Protein AF-A0A068UZU2-F1 (afdb_monomer)

pLDDT: mean 71.07, std 21.49, range [33.94, 95.0]

Radius of gyration: 26.71 Å; Cα contacts (8 Å, |Δi|>4): 72; chains: 1; bounding box: 76×72×64 Å

Solvent-accessible surface area (backbone atoms only — not comparable to full-atom values): 10539 Å² total; per-residue (Å²): 134,59,76,64,61,55,51,50,54,51,50,52,49,50,50,51,48,65,63,54,53,49,63,55,50,51,54,48,35,53,49,51,29,50,51,43,46,50,61,68,68,52,63,84,81,52,97,65,94,62,81,65,89,46,70,67,55,58,51,49,36,46,50,32,48,50,53,35,50,52,55,68,67,46,94,60,101,57,83,57,91,57,49,71,60,51,50,52,51,29,57,57,38,37,68,47,71,96,39,77,54,13,58,49,19,48,51,50,55,63,65,48,38,55,81,78,54,58,91,56,83,81,87,71,72,61,63,72,64,49,80,76,47,81,90,65,86,75,84,65,80,85,73,80,73,81,77,78,88,74,84,77,84,84,82,88,83,87,81,87,78,89,82,83,83,135

Organism: Coffea canephora (NCBI:txid49390)

Nearest PDB structures (foldseek):
  3rdh-assembly1_A  TM=4.312E-01  e=7.622E+00  Homo sapiens
  6ef5-assembly2_C  TM=3.673E-01  e=8.480E+00  Homo sapiens
  6y7t-assembly3_K  TM=3.351E-01  e=8.480E+00  Homo sapiens

Mean predicted aligned error: 16.58 Å

Secondary structure (DSSP, 8-state):
--HHHHHHHHHHHHHHHHHHHHHHHHHHHHHHHHHHHHHHHSTTT---S--S--HHHHHHHHHHHHHHHHHHHS--SS--TTHHHHHHHHHHHHTSTTSHHHHHHHHHHHHHHHHHS-SS------HHHHTTSTT-------------------------------

Structure (mmCIF, N/CA/C/O backbone):
data_AF-A0A068UZU2-F1
#
_entry.id   AF-A0A068UZU2-F1
#
loop_
_atom_site.group_PDB
_atom_site.id
_atom_site.type_symbol
_atom_site.label_atom_id
_atom_site.label_alt_id
_atom_site.label_comp_id
_atom_site.label_asym_id
_atom_site.label_entity_id
_atom_site.label_seq_id
_atom_site.pdbx_PDB_ins_code
_atom_site.Cartn_x
_atom_site.Cartn_y
_atom_site.Cartn_z
_atom_site.occupancy
_atom_site.B_iso_or_equiv
_atom_site.auth_seq_id
_atom_site.auth_comp_id
_atom_site.auth_asym_id
_atom_site.auth_atom_id
_atom_site.pdbx_PDB_model_num
ATOM 1 N N . MET A 1 1 ? 37.495 -3.999 -24.054 1.00 55.81 1 MET A N 1
ATOM 2 C CA . MET A 1 1 ? 36.213 -3.462 -23.548 1.00 55.81 1 MET A CA 1
ATOM 3 C C . MET A 1 1 ? 36.368 -1.960 -23.408 1.00 55.81 1 MET A C 1
ATOM 5 O O . MET A 1 1 ? 37.264 -1.529 -22.697 1.00 55.81 1 MET A O 1
ATOM 9 N N . THR A 1 2 ? 35.613 -1.164 -24.163 1.00 79.62 2 THR A N 1
ATOM 10 C CA . THR A 1 2 ? 35.724 0.301 -24.108 1.00 79.62 2 THR A CA 1
ATOM 11 C C . THR A 1 2 ? 35.022 0.824 -22.851 1.00 79.62 2 THR A C 1
ATOM 13 O O . THR A 1 2 ? 34.038 0.243 -22.392 1.00 79.62 2 THR A O 1
ATOM 16 N N . ALA A 1 3 ? 35.512 1.927 -22.277 1.00 86.00 3 ALA A N 1
ATOM 17 C CA . ALA A 1 3 ? 34.953 2.519 -21.054 1.00 86.00 3 ALA A CA 1
ATOM 18 C C . ALA A 1 3 ? 33.457 2.887 -21.176 1.00 86.00 3 ALA A C 1
ATOM 20 O O . ALA A 1 3 ? 32.747 2.958 -20.176 1.00 86.00 3 ALA A O 1
ATOM 21 N N . ILE A 1 4 ? 32.970 3.092 -22.403 1.00 90.44 4 ILE A N 1
ATOM 22 C CA . ILE A 1 4 ? 31.572 3.410 -22.712 1.00 90.44 4 ILE A CA 1
ATOM 23 C C . ILE A 1 4 ? 30.661 2.198 -22.478 1.00 90.44 4 ILE A C 1
ATOM 25 O O . ILE A 1 4 ? 29.634 2.345 -21.824 1.00 90.44 4 ILE A O 1
ATOM 29 N N . SER A 1 5 ? 31.052 0.995 -22.915 1.00 91.50 5 SER A 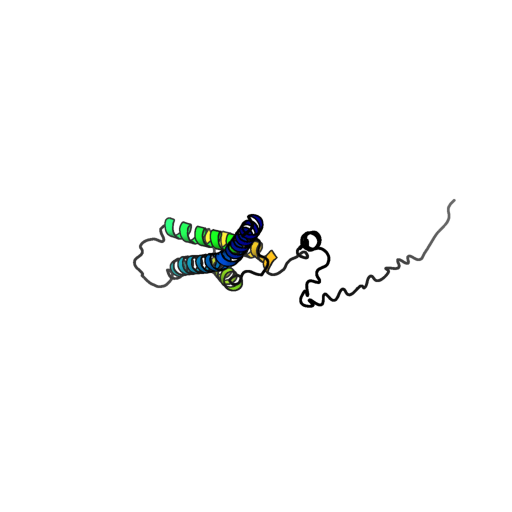N 1
ATOM 30 C CA . SER A 1 5 ? 30.253 -0.222 -22.699 1.00 91.50 5 SER A CA 1
ATOM 31 C C . SER A 1 5 ? 30.054 -0.529 -21.212 1.00 91.50 5 SER A C 1
ATOM 33 O O . SER A 1 5 ? 28.984 -0.973 -20.813 1.00 91.50 5 SER A O 1
ATOM 35 N N . VAL A 1 6 ? 31.059 -0.238 -20.376 1.00 92.56 6 VAL A N 1
ATOM 36 C CA . VAL A 1 6 ? 30.960 -0.399 -18.915 1.00 92.56 6 VAL A CA 1
ATOM 37 C C . VAL A 1 6 ? 29.975 0.603 -18.309 1.00 92.56 6 VAL A C 1
ATOM 39 O O . VAL A 1 6 ? 29.192 0.235 -17.440 1.00 92.56 6 VAL A O 1
ATOM 42 N N . ARG A 1 7 ? 29.978 1.860 -18.775 1.00 94.12 7 ARG A N 1
ATOM 43 C CA . ARG A 1 7 ? 29.020 2.879 -18.314 1.00 94.12 7 ARG A CA 1
ATOM 44 C C . ARG A 1 7 ? 27.584 2.519 -18.686 1.00 94.12 7 ARG A C 1
ATOM 46 O O . ARG A 1 7 ? 26.709 2.676 -17.848 1.00 94.12 7 ARG A O 1
ATOM 53 N N . ILE A 1 8 ? 27.361 2.006 -19.897 1.00 94.75 8 ILE A N 1
ATOM 54 C CA . ILE A 1 8 ? 26.036 1.547 -20.340 1.00 94.75 8 ILE A CA 1
ATOM 55 C C . ILE A 1 8 ? 25.559 0.389 -19.456 1.00 94.75 8 ILE A C 1
ATOM 57 O O . ILE A 1 8 ? 24.497 0.495 -18.854 1.00 94.75 8 ILE A O 1
ATOM 61 N N . ALA A 1 9 ? 26.385 -0.644 -19.264 1.00 94.00 9 ALA A N 1
ATOM 62 C CA . ALA A 1 9 ? 26.033 -1.777 -18.406 1.00 94.00 9 ALA A CA 1
ATOM 63 C C . ALA A 1 9 ? 25.757 -1.360 -16.947 1.00 94.00 9 ALA A C 1
ATOM 65 O O . ALA A 1 9 ? 24.867 -1.904 -16.299 1.00 94.00 9 ALA A O 1
ATOM 66 N N . ALA A 1 10 ? 26.496 -0.377 -16.420 1.00 93.88 10 ALA A N 1
ATOM 67 C CA . ALA A 1 10 ? 26.249 0.163 -15.085 1.00 93.88 10 ALA A CA 1
ATOM 68 C C . ALA A 1 10 ? 24.899 0.896 -14.991 1.00 93.88 10 ALA A C 1
ATOM 70 O O . ALA A 1 10 ? 24.204 0.756 -13.987 1.00 93.88 10 ALA A O 1
ATOM 71 N N . LEU A 1 11 ? 24.517 1.653 -16.025 1.00 94.44 11 LEU A N 1
ATOM 72 C CA . LEU A 1 11 ? 23.224 2.341 -16.083 1.00 94.44 11 LEU A CA 1
ATOM 73 C C . LEU A 1 11 ? 22.059 1.352 -16.212 1.00 94.44 11 LEU A C 1
ATOM 75 O O . LEU A 1 11 ? 21.089 1.474 -15.470 1.00 94.44 11 LEU A O 1
ATOM 79 N N . GLU A 1 12 ? 22.180 0.333 -17.062 1.00 88.31 12 GLU A N 1
ATOM 80 C CA . GLU A 1 12 ? 21.175 -0.733 -17.197 1.00 88.31 12 GLU A CA 1
ATOM 81 C C . GLU A 1 12 ? 21.017 -1.533 -15.895 1.00 88.31 12 GLU A C 1
ATOM 83 O O . GLU A 1 12 ? 19.904 -1.853 -15.479 1.00 88.31 12 GLU A O 1
ATOM 88 N N . ALA A 1 13 ? 22.121 -1.813 -15.194 1.00 88.69 13 ALA A N 1
ATOM 89 C CA . ALA A 1 13 ? 22.077 -2.460 -13.886 1.00 88.69 13 ALA A CA 1
ATOM 90 C C . ALA A 1 13 ? 21.386 -1.582 -12.828 1.00 88.69 13 ALA A C 1
ATOM 92 O O . ALA A 1 13 ? 20.629 -2.100 -12.006 1.00 88.69 13 ALA A O 1
ATOM 93 N N . LEU A 1 14 ? 21.616 -0.263 -12.849 1.00 86.69 14 LEU A N 1
ATOM 94 C CA . LEU A 1 14 ? 20.919 0.688 -11.978 1.00 86.69 14 LEU A CA 1
ATOM 95 C C . LEU A 1 14 ? 19.421 0.749 -12.293 1.00 86.69 14 LEU A C 1
ATOM 97 O O . LEU A 1 14 ? 18.613 0.733 -11.368 1.00 86.69 14 LEU A O 1
ATOM 101 N N . GLU A 1 15 ? 19.036 0.764 -13.566 1.00 82.00 15 GLU A N 1
ATOM 102 C CA . GLU A 1 15 ? 17.634 0.713 -13.989 1.00 82.00 15 GLU A CA 1
ATOM 103 C C . GLU A 1 15 ? 16.955 -0.590 -13.540 1.00 82.00 15 GLU A C 1
ATOM 105 O O . GLU A 1 15 ? 15.883 -0.563 -12.931 1.00 82.00 15 GLU A O 1
ATOM 110 N N . ALA A 1 16 ? 17.600 -1.737 -13.766 1.00 79.94 16 ALA A N 1
ATOM 111 C CA . ALA A 1 16 ? 17.101 -3.036 -13.324 1.00 79.94 16 ALA A CA 1
ATOM 112 C C . ALA A 1 16 ? 16.968 -3.101 -11.796 1.00 79.94 16 ALA A C 1
ATOM 114 O O . ALA A 1 16 ? 15.966 -3.608 -11.281 1.00 79.94 16 ALA A O 1
ATOM 115 N N . LEU A 1 17 ? 17.938 -2.542 -11.063 1.00 78.25 17 LEU A N 1
ATOM 116 C CA . LEU A 1 17 ? 17.869 -2.435 -9.612 1.00 78.25 17 LEU A CA 1
ATOM 117 C C . LEU A 1 17 ? 16.670 -1.586 -9.198 1.00 78.25 17 LEU A C 1
ATOM 119 O O . LEU A 1 17 ? 15.898 -2.057 -8.370 1.00 78.25 17 LEU A O 1
ATOM 123 N N . LEU A 1 18 ? 16.484 -0.405 -9.806 1.00 70.38 18 LEU A N 1
ATOM 124 C CA . LEU A 1 18 ? 15.406 0.546 -9.512 1.00 70.38 18 LEU A CA 1
ATOM 125 C C . LEU A 1 18 ? 14.003 0.011 -9.840 1.00 70.38 18 LEU A C 1
ATOM 127 O O . LEU A 1 18 ? 13.036 0.350 -9.152 1.00 70.38 18 LEU A O 1
ATOM 131 N N . ASN A 1 19 ? 13.892 -0.859 -10.838 1.00 70.12 19 ASN A N 1
ATOM 132 C CA . ASN A 1 19 ? 12.636 -1.500 -11.210 1.00 70.12 19 ASN A CA 1
ATOM 133 C C . ASN A 1 19 ? 12.359 -2.781 -10.395 1.00 70.12 19 ASN A C 1
ATOM 135 O O . ASN A 1 19 ? 11.202 -3.079 -10.104 1.00 70.12 19 ASN A O 1
ATOM 139 N N . GLY A 1 20 ? 13.393 -3.520 -9.968 1.00 72.06 20 GLY A N 1
ATOM 140 C CA . GLY A 1 20 ? 13.253 -4.827 -9.307 1.00 72.06 20 GLY A CA 1
ATOM 141 C C . GLY A 1 20 ? 13.137 -4.803 -7.776 1.00 72.06 20 GLY A C 1
ATOM 142 O O . GLY A 1 20 ? 12.443 -5.631 -7.187 1.00 72.06 20 GLY A O 1
ATOM 143 N N . TRP A 1 21 ? 13.784 -3.860 -7.087 1.00 75.50 21 TRP A N 1
ATOM 144 C CA . TRP A 1 21 ? 13.695 -3.745 -5.620 1.00 75.50 21 TRP A CA 1
ATOM 145 C C . TRP A 1 21 ? 12.307 -3.310 -5.121 1.00 75.50 21 TRP A C 1
ATOM 147 O O . TRP A 1 21 ? 11.898 -3.690 -4.022 1.00 75.50 21 TRP A O 1
ATOM 157 N N . ARG A 1 22 ? 11.558 -2.560 -5.940 1.00 78.12 22 ARG A N 1
ATOM 158 C CA . ARG A 1 22 ? 10.254 -1.989 -5.577 1.00 78.12 22 ARG A CA 1
ATOM 159 C C . ARG A 1 22 ? 9.219 -3.049 -5.249 1.00 78.12 22 ARG A C 1
ATOM 161 O O . ARG A 1 22 ? 8.614 -2.986 -4.186 1.00 78.12 22 ARG A O 1
ATOM 168 N N . SER A 1 23 ? 9.095 -4.084 -6.078 1.00 79.56 23 SER A N 1
ATOM 169 C CA . SER A 1 23 ? 8.155 -5.179 -5.813 1.00 79.56 23 SER A CA 1
ATOM 170 C C . SER A 1 23 ? 8.465 -5.908 -4.503 1.00 79.56 23 SER A C 1
ATOM 172 O O . SER A 1 23 ? 7.554 -6.347 -3.803 1.00 79.56 23 SER A O 1
ATOM 174 N N . ASN A 1 24 ? 9.747 -6.023 -4.141 1.00 85.00 24 ASN A N 1
ATOM 175 C CA . ASN A 1 24 ? 10.159 -6.635 -2.880 1.00 85.00 24 ASN A CA 1
ATOM 176 C C . ASN A 1 24 ? 9.808 -5.753 -1.676 1.00 85.00 24 ASN A C 1
ATOM 178 O O . ASN A 1 24 ? 9.322 -6.277 -0.672 1.00 85.00 24 ASN A O 1
ATOM 182 N N . ILE A 1 25 ? 10.014 -4.438 -1.784 1.00 86.81 25 ILE A N 1
ATOM 183 C CA . ILE A 1 25 ? 9.647 -3.471 -0.741 1.00 86.81 25 ILE A CA 1
ATOM 184 C C . ILE A 1 25 ? 8.133 -3.415 -0.564 1.00 86.81 25 ILE A C 1
ATOM 186 O O . ILE A 1 25 ? 7.657 -3.522 0.563 1.00 86.81 25 ILE A O 1
ATOM 190 N N . ASP A 1 26 ? 7.370 -3.327 -1.651 1.00 88.75 26 ASP A N 1
ATOM 191 C CA . ASP A 1 26 ? 5.907 -3.282 -1.598 1.00 88.75 26 ASP A CA 1
ATOM 192 C C . ASP A 1 26 ? 5.348 -4.549 -0.938 1.00 88.75 26 ASP A C 1
ATOM 194 O O . ASP A 1 26 ? 4.480 -4.475 -0.064 1.00 88.75 26 ASP A O 1
ATOM 198 N N . ARG A 1 27 ? 5.903 -5.719 -1.291 1.00 89.94 27 ARG A N 1
ATOM 199 C CA . ARG A 1 27 ? 5.548 -7.005 -0.677 1.00 89.94 27 ARG A CA 1
ATOM 200 C C . ARG A 1 27 ? 5.895 -7.053 0.813 1.00 89.94 27 ARG A C 1
ATOM 202 O O . ARG A 1 27 ? 5.131 -7.603 1.612 1.00 89.94 27 ARG A O 1
ATOM 209 N N . LEU A 1 28 ? 7.039 -6.499 1.208 1.00 92.56 28 LEU A N 1
ATOM 210 C CA . LEU A 1 28 ? 7.424 -6.408 2.614 1.00 92.56 28 LEU A CA 1
ATOM 211 C C . LEU A 1 28 ? 6.461 -5.493 3.379 1.00 92.56 28 LEU A C 1
ATOM 213 O O . LEU A 1 28 ? 5.927 -5.902 4.407 1.00 92.56 28 LEU A O 1
ATOM 217 N N . LEU A 1 29 ? 6.185 -4.296 2.858 1.00 93.12 29 LEU A N 1
ATOM 218 C CA . LEU A 1 29 ? 5.325 -3.304 3.503 1.00 93.12 29 LEU A CA 1
ATOM 219 C C . LEU A 1 29 ? 3.890 -3.798 3.660 1.00 93.12 29 LEU A C 1
ATOM 221 O O . LEU A 1 29 ? 3.326 -3.662 4.745 1.00 93.12 29 LEU A O 1
ATOM 225 N N . ILE A 1 30 ? 3.313 -4.442 2.639 1.00 93.12 30 ILE A N 1
ATOM 226 C CA . ILE A 1 30 ? 1.969 -5.016 2.769 1.00 93.12 30 ILE A CA 1
ATOM 227 C C . ILE A 1 30 ? 1.938 -6.138 3.811 1.00 93.12 30 ILE A C 1
ATOM 229 O O . ILE A 1 30 ? 0.973 -6.245 4.568 1.00 93.12 30 ILE A O 1
ATOM 233 N N . THR A 1 31 ? 3.000 -6.943 3.910 1.00 94.06 31 THR A N 1
ATOM 234 C CA . THR A 1 31 ? 3.105 -8.027 4.899 1.00 94.06 31 THR A CA 1
ATOM 235 C C . THR A 1 31 ? 3.228 -7.468 6.314 1.00 94.06 31 THR A C 1
ATOM 237 O O . THR A 1 31 ? 2.494 -7.890 7.207 1.00 94.06 31 THR A O 1
ATOM 240 N N . VAL A 1 32 ? 4.104 -6.480 6.514 1.00 94.56 32 VAL A N 1
ATOM 241 C CA . VAL A 1 32 ? 4.303 -5.808 7.804 1.00 94.56 32 VAL A CA 1
ATOM 242 C C . VAL A 1 32 ? 3.020 -5.109 8.246 1.00 94.56 32 VAL A C 1
ATOM 244 O O . VAL A 1 32 ? 2.568 -5.344 9.363 1.00 94.56 32 VAL A O 1
ATOM 247 N N . ALA A 1 33 ? 2.377 -4.335 7.368 1.00 93.19 33 ALA A N 1
ATOM 248 C CA . ALA A 1 33 ? 1.111 -3.669 7.669 1.00 93.19 33 ALA A CA 1
ATOM 249 C C . ALA A 1 33 ? -0.008 -4.674 7.978 1.00 93.19 33 ALA A C 1
ATOM 251 O O . ALA A 1 33 ? -0.751 -4.494 8.942 1.00 93.19 33 ALA A O 1
ATOM 252 N N . THR A 1 34 ? -0.096 -5.772 7.216 1.00 92.69 34 THR A N 1
ATOM 253 C CA . THR A 1 34 ? -1.069 -6.844 7.472 1.00 92.69 34 THR A CA 1
ATOM 254 C C . THR A 1 34 ? -0.852 -7.469 8.848 1.00 92.69 34 THR A C 1
ATOM 256 O O . THR A 1 34 ? -1.816 -7.682 9.578 1.00 92.69 34 THR A O 1
ATOM 259 N N . ASN A 1 35 ? 0.394 -7.763 9.221 1.00 91.00 35 ASN A N 1
ATOM 260 C CA . ASN A 1 35 ? 0.707 -8.377 10.509 1.00 91.00 35 ASN A CA 1
ATOM 261 C C . ASN A 1 35 ? 0.477 -7.405 11.672 1.00 91.00 35 ASN A C 1
ATOM 263 O O . ASN A 1 35 ? -0.141 -7.794 12.662 1.00 91.00 35 ASN A O 1
ATOM 267 N N . ALA A 1 36 ? 0.882 -6.140 11.521 1.00 89.31 36 ALA A N 1
ATOM 268 C CA . ALA A 1 36 ? 0.640 -5.092 12.509 1.00 89.31 36 ALA A CA 1
ATOM 269 C C . ALA A 1 36 ? -0.864 -4.925 12.793 1.00 89.31 36 ALA A C 1
ATOM 271 O O . ALA A 1 36 ? -1.294 -4.913 13.946 1.00 89.31 36 ALA A O 1
ATOM 272 N N . CYS A 1 37 ? -1.680 -4.890 11.735 1.00 86.38 37 CYS A N 1
ATOM 273 C CA . CYS A 1 37 ? -3.128 -4.745 11.852 1.00 86.38 37 CYS A CA 1
ATOM 274 C C . CYS A 1 37 ? -3.821 -6.024 12.344 1.00 86.38 37 CYS A C 1
ATOM 276 O O . CYS A 1 37 ? -4.763 -5.940 13.119 1.00 86.38 37 CYS A O 1
ATOM 278 N N . LYS A 1 38 ? -3.370 -7.226 11.951 1.00 84.06 38 LYS A N 1
ATOM 279 C CA . LYS A 1 38 ? -3.937 -8.493 12.459 1.00 84.06 38 LYS A CA 1
ATOM 280 C C . LYS A 1 38 ? -3.833 -8.594 13.977 1.00 84.06 38 LYS A C 1
ATOM 282 O O . LYS A 1 38 ? -4.808 -8.969 14.615 1.00 84.06 38 LYS A O 1
ATOM 287 N N . VAL A 1 39 ? -2.670 -8.261 14.531 1.00 72.81 39 VAL A N 1
ATOM 288 C CA . VAL A 1 39 ? -2.439 -8.279 15.982 1.00 72.81 39 VAL A CA 1
ATOM 289 C C . VAL A 1 39 ? -3.238 -7.168 16.670 1.00 72.81 39 VAL A C 1
ATOM 291 O O . VAL A 1 39 ? -3.863 -7.432 17.690 1.00 72.81 39 VAL A O 1
ATOM 294 N N . GLY A 1 40 ? -3.298 -5.965 16.082 1.00 67.00 40 GLY A N 1
ATOM 295 C CA . GLY A 1 40 ? -4.101 -4.857 16.616 1.00 67.00 40 GLY A CA 1
ATOM 296 C C . GLY A 1 40 ? -5.610 -5.138 16.637 1.00 67.00 40 GLY A C 1
ATOM 297 O O . GLY A 1 40 ? -6.281 -4.805 17.606 1.00 67.00 40 GLY A O 1
ATOM 298 N N . TRP A 1 41 ? -6.140 -5.807 15.608 1.00 71.75 41 TRP A N 1
ATOM 299 C CA . TRP A 1 41 ? -7.581 -6.029 15.416 1.00 71.75 41 TRP A CA 1
ATOM 300 C C . TRP A 1 41 ? -8.116 -7.342 16.005 1.00 71.75 41 TRP A C 1
ATOM 302 O O . TRP A 1 41 ? -9.329 -7.522 16.106 1.00 71.75 41 TRP A O 1
ATOM 312 N N . ALA A 1 42 ? -7.248 -8.307 16.325 1.00 61.44 42 ALA A N 1
ATOM 313 C CA . ALA A 1 42 ? -7.649 -9.591 16.912 1.00 61.44 42 ALA A CA 1
ATOM 314 C C . ALA A 1 42 ? -7.933 -9.506 18.422 1.00 61.44 42 ALA A C 1
ATOM 316 O O . ALA A 1 42 ? -8.530 -10.425 18.985 1.00 61.44 42 ALA A O 1
ATOM 317 N N . ASN A 1 43 ? -7.552 -8.407 19.077 1.00 54.59 43 ASN A N 1
ATOM 318 C CA . ASN A 1 43 ? -7.607 -8.268 20.533 1.00 54.59 43 ASN A CA 1
ATOM 319 C C . ASN A 1 43 ? -9.024 -8.077 21.110 1.00 54.59 43 ASN A C 1
ATOM 321 O O . ASN A 1 43 ? -9.190 -7.840 22.302 1.00 54.59 43 ASN A O 1
ATOM 325 N N . ASN A 1 44 ? -10.061 -8.197 20.282 1.00 52.22 44 ASN A N 1
ATOM 326 C CA . ASN A 1 44 ? -11.438 -7.988 20.716 1.00 52.22 44 ASN A CA 1
ATOM 327 C C . ASN A 1 44 ? -12.008 -9.244 21.406 1.00 52.22 44 ASN A C 1
ATOM 329 O O . ASN A 1 44 ? -12.939 -9.127 22.198 1.00 52.22 44 ASN A O 1
ATOM 333 N N . ASN A 1 45 ? -11.467 -10.443 21.117 1.00 48.62 45 ASN A N 1
ATOM 334 C CA . ASN A 1 45 ? -12.135 -11.711 21.462 1.00 48.62 45 ASN A CA 1
ATOM 335 C C . ASN A 1 45 ? -11.237 -12.798 22.084 1.00 48.62 45 ASN A C 1
ATOM 337 O O . ASN A 1 45 ? -11.749 -13.857 22.442 1.00 48.62 45 ASN A O 1
ATOM 341 N N . SER A 1 46 ? -9.923 -12.600 22.214 1.00 44.09 46 SER A N 1
ATOM 342 C CA . SER A 1 46 ? -9.057 -13.595 22.854 1.00 44.09 46 SER A CA 1
ATOM 343 C C . SER A 1 46 ? -8.118 -12.933 23.840 1.00 44.09 46 SER A C 1
ATOM 345 O O . SER A 1 46 ? -7.303 -12.099 23.457 1.00 44.09 46 SER A O 1
ATOM 347 N N . THR A 1 47 ? -8.220 -13.370 25.090 1.00 42.72 47 THR A N 1
ATOM 348 C CA . THR A 1 47 ? -7.270 -13.196 26.189 1.00 42.72 47 THR A CA 1
ATOM 349 C C . THR A 1 47 ? -5.887 -13.739 25.811 1.00 42.72 47 THR A C 1
ATOM 351 O O . THR A 1 47 ? -5.441 -14.764 26.325 1.00 42.72 47 THR A O 1
ATOM 354 N N . VAL A 1 48 ? -5.207 -13.084 24.875 1.00 44.53 48 VAL A N 1
ATOM 355 C CA . VAL A 1 48 ? -3.776 -13.256 24.661 1.00 44.53 48 VAL A CA 1
ATOM 356 C C . VAL A 1 48 ? -3.108 -12.210 25.534 1.00 44.53 48 VAL A C 1
ATOM 358 O O . VAL A 1 48 ? -3.344 -11.015 25.393 1.00 44.53 48 VAL A O 1
ATOM 361 N N . VAL A 1 49 ? -2.323 -12.699 26.488 1.00 44.44 49 VAL A N 1
ATOM 362 C CA . VAL A 1 49 ? -1.550 -11.933 27.463 1.00 44.44 49 VAL A CA 1
ATOM 363 C C . VAL A 1 49 ? -0.489 -11.098 26.733 1.00 44.44 49 VAL A C 1
ATOM 365 O O . VAL A 1 49 ? 0.678 -11.457 26.670 1.00 44.44 49 VAL A O 1
ATOM 368 N N . TYR A 1 50 ? -0.907 -9.980 26.153 1.00 44.00 50 TYR A N 1
ATOM 369 C CA . TYR A 1 50 ? -0.100 -8.778 26.009 1.00 44.00 50 TYR A CA 1
ATOM 370 C C . TYR A 1 50 ? -0.907 -7.688 26.701 1.00 44.00 50 TYR A C 1
ATOM 372 O O . TYR A 1 50 ? -1.858 -7.139 26.149 1.00 44.00 50 TYR A O 1
ATOM 380 N N . GLY A 1 51 ? -0.606 -7.512 27.988 1.00 36.97 51 GLY A N 1
ATOM 381 C CA . GLY A 1 51 ? -1.262 -6.531 28.835 1.00 36.97 51 GLY A CA 1
ATOM 382 C C . GLY A 1 51 ? -1.152 -5.155 28.204 1.00 36.97 51 GLY A C 1
ATOM 383 O O . GLY A 1 51 ? -0.051 -4.739 27.863 1.00 36.97 51 GLY A O 1
ATOM 384 N N . GLU A 1 52 ? -2.303 -4.496 28.074 1.00 43.19 52 GLU A N 1
ATOM 385 C CA . GLU A 1 52 ? -2.437 -3.142 27.547 1.00 43.19 52 GLU A CA 1
ATOM 386 C C . GLU A 1 52 ? -2.022 -3.056 26.067 1.00 43.19 52 GLU A C 1
ATOM 388 O O . GLU A 1 52 ? -0.914 -3.410 25.669 1.00 43.19 52 GLU A O 1
ATOM 393 N N . ALA A 1 53 ? -2.906 -2.569 25.196 1.00 53.59 53 ALA A N 1
ATOM 394 C CA . ALA A 1 53 ? -2.470 -2.102 23.887 1.00 53.59 53 ALA A CA 1
ATOM 395 C C . ALA A 1 53 ? -1.518 -0.922 24.137 1.00 53.59 53 ALA A C 1
ATOM 397 O O . ALA A 1 53 ? -1.955 0.221 24.249 1.00 53.59 53 ALA A O 1
ATOM 398 N N . THR A 1 54 ? -0.231 -1.214 24.349 1.00 61.28 54 THR A N 1
ATOM 399 C CA . THR A 1 54 ? 0.754 -0.195 24.695 1.00 61.28 54 THR A CA 1
ATOM 400 C C . THR A 1 54 ? 0.714 0.866 23.597 1.00 61.28 54 THR A C 1
ATOM 402 O O . THR A 1 54 ? 0.621 0.510 22.417 1.00 61.28 54 THR A O 1
ATOM 405 N N . PRO A 1 55 ? 0.769 2.165 23.934 1.00 66.88 55 PRO A N 1
ATOM 406 C CA . PRO A 1 55 ? 0.734 3.243 22.939 1.00 66.88 55 PRO A CA 1
ATOM 407 C C . PRO A 1 55 ? 1.757 3.023 21.808 1.00 66.88 55 PRO A C 1
ATOM 409 O O . PRO A 1 55 ? 1.478 3.307 20.647 1.00 66.88 55 PRO A O 1
ATOM 412 N N . VAL A 1 56 ? 2.878 2.372 22.136 1.00 78.81 56 VAL A N 1
ATOM 413 C CA . VAL A 1 56 ? 3.936 1.934 21.215 1.00 78.81 56 VAL A CA 1
ATOM 414 C C . VAL A 1 56 ? 3.423 1.033 20.081 1.00 78.81 56 VAL A C 1
ATOM 416 O O . VAL A 1 56 ? 3.864 1.178 18.941 1.00 78.81 56 VAL A O 1
ATOM 419 N N . TRP A 1 57 ? 2.489 0.113 20.347 1.00 82.50 57 TRP A N 1
ATOM 420 C CA . TRP A 1 57 ? 1.935 -0.766 19.310 1.00 82.50 57 TRP A CA 1
ATOM 421 C C . TRP A 1 57 ? 1.004 -0.017 18.353 1.00 82.50 57 TRP A C 1
ATOM 423 O O . TRP A 1 57 ? 1.072 -0.216 17.139 1.00 82.50 57 TRP A O 1
ATOM 433 N N . ALA A 1 58 ? 0.168 0.881 18.881 1.00 82.56 58 ALA A N 1
ATOM 434 C CA . ALA A 1 58 ? -0.690 1.730 18.058 1.00 82.56 58 ALA A CA 1
ATOM 435 C C . ALA A 1 58 ? 0.144 2.659 17.156 1.00 82.56 58 ALA A C 1
ATOM 437 O O . ALA A 1 58 ? -0.171 2.822 15.975 1.00 82.56 58 ALA A O 1
ATOM 438 N N . ASP A 1 59 ? 1.248 3.200 17.679 1.00 87.94 59 ASP A N 1
ATOM 439 C CA . ASP A 1 59 ? 2.202 3.999 16.908 1.00 87.94 59 ASP A CA 1
ATOM 440 C C . ASP A 1 59 ? 2.908 3.165 15.828 1.00 87.94 59 ASP A C 1
ATOM 442 O O . ASP A 1 59 ? 3.052 3.627 14.693 1.00 87.94 59 ASP A O 1
ATOM 446 N N . PHE A 1 60 ? 3.282 1.916 16.131 1.00 90.06 60 PHE A N 1
ATOM 447 C CA . PHE A 1 60 ? 3.845 0.984 15.151 1.00 90.06 60 PHE A CA 1
ATOM 448 C C . PHE A 1 60 ? 2.852 0.652 14.030 1.00 90.06 60 PHE A C 1
ATOM 450 O O . PHE A 1 60 ? 3.203 0.729 12.850 1.00 90.06 60 PHE A O 1
ATOM 457 N N . GLN A 1 61 ? 1.600 0.338 14.371 1.00 90.81 61 GLN A N 1
ATOM 458 C CA . GLN A 1 61 ? 0.544 0.079 13.391 1.00 90.81 61 GLN A CA 1
ATOM 459 C C . GLN A 1 61 ? 0.324 1.294 12.486 1.00 90.81 61 GLN A C 1
ATOM 461 O O . GLN A 1 61 ? 0.253 1.164 11.262 1.00 90.81 61 GLN A O 1
ATOM 466 N N . LEU A 1 62 ? 0.271 2.487 13.073 1.00 91.81 62 LEU A N 1
ATOM 467 C CA . LEU A 1 62 ? 0.096 3.730 12.339 1.00 91.81 62 LEU A CA 1
ATOM 468 C C . LEU A 1 62 ? 1.302 4.044 11.436 1.00 91.81 62 LEU A C 1
ATOM 470 O O . LEU A 1 62 ? 1.122 4.482 10.299 1.00 91.81 62 LEU A O 1
ATOM 474 N N . ALA A 1 63 ? 2.529 3.783 11.896 1.00 94.06 63 ALA A N 1
ATOM 475 C CA . ALA A 1 63 ? 3.741 3.912 11.089 1.00 94.06 63 ALA A CA 1
ATOM 476 C C . ALA A 1 63 ? 3.758 2.922 9.912 1.00 94.06 63 ALA A C 1
ATOM 478 O O . ALA A 1 63 ? 4.082 3.311 8.789 1.00 94.06 63 ALA A O 1
ATOM 479 N N . ALA A 1 64 ? 3.345 1.671 10.134 1.00 93.69 64 ALA A N 1
ATOM 480 C CA . ALA A 1 64 ? 3.247 0.662 9.082 1.00 93.69 64 ALA A CA 1
ATOM 481 C C . ALA A 1 64 ? 2.215 1.050 8.008 1.00 93.69 64 ALA A C 1
ATOM 483 O O . ALA A 1 64 ? 2.490 0.933 6.813 1.00 93.69 64 ALA A O 1
ATOM 484 N N . LEU A 1 65 ? 1.055 1.574 8.418 1.00 94.00 65 LEU A N 1
ATOM 485 C CA . LEU A 1 65 ? 0.024 2.077 7.504 1.00 94.00 65 LEU A CA 1
ATOM 486 C C . LEU A 1 65 ? 0.508 3.291 6.699 1.00 94.00 65 LEU A C 1
ATOM 488 O O . LEU A 1 65 ? 0.238 3.375 5.501 1.00 94.00 65 LEU A O 1
ATOM 492 N N . ARG A 1 66 ? 1.266 4.200 7.326 1.00 94.81 66 ARG A N 1
ATOM 493 C CA . ARG A 1 66 ? 1.898 5.338 6.638 1.00 94.81 66 ARG A CA 1
ATOM 494 C C . ARG A 1 66 ? 2.912 4.901 5.594 1.00 94.81 66 ARG A C 1
ATOM 496 O O . ARG A 1 66 ? 2.882 5.398 4.472 1.00 94.81 66 ARG A O 1
ATOM 503 N N . A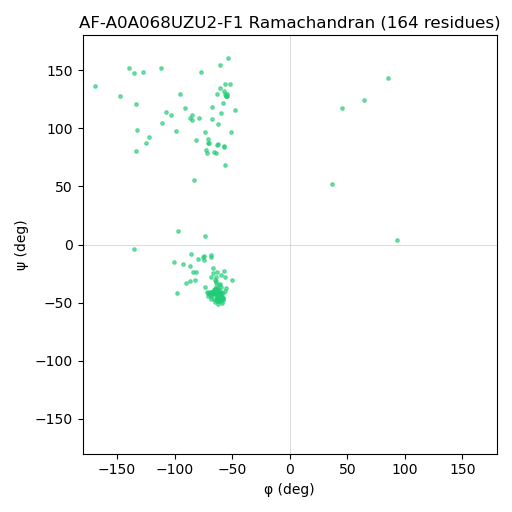LA A 1 67 ? 3.781 3.960 5.951 1.00 94.62 67 ALA A N 1
ATOM 504 C CA . ALA A 1 67 ? 4.773 3.419 5.032 1.00 94.62 67 ALA A CA 1
ATOM 505 C C . ALA A 1 67 ? 4.107 2.708 3.842 1.00 94.62 67 ALA A C 1
ATOM 507 O O . ALA A 1 67 ? 4.518 2.907 2.700 1.00 94.62 67 ALA A O 1
ATOM 508 N N . LEU A 1 68 ? 3.034 1.947 4.091 1.00 93.62 68 LEU A N 1
ATOM 509 C CA . LEU A 1 68 ? 2.250 1.310 3.035 1.00 93.62 68 LEU A CA 1
ATOM 510 C C . LEU A 1 68 ? 1.605 2.340 2.098 1.00 93.62 68 LEU A C 1
ATOM 512 O O . LEU A 1 68 ? 1.690 2.182 0.883 1.00 93.62 68 LEU A O 1
ATOM 516 N N . LEU A 1 69 ? 0.991 3.402 2.633 1.00 93.31 69 LEU A N 1
ATOM 517 C CA . LEU A 1 69 ? 0.404 4.458 1.802 1.00 93.31 69 LEU A CA 1
ATOM 518 C C . LEU A 1 69 ? 1.471 5.131 0.929 1.00 93.31 69 LEU A C 1
ATOM 520 O O . LEU A 1 69 ? 1.260 5.310 -0.267 1.00 93.31 69 LEU A O 1
ATOM 524 N N . ALA A 1 70 ? 2.626 5.462 1.509 1.00 91.69 70 ALA A N 1
ATOM 525 C CA . ALA A 1 70 ? 3.731 6.076 0.781 1.00 91.69 70 ALA A CA 1
ATOM 526 C C . ALA A 1 70 ? 4.265 5.177 -0.349 1.00 91.69 70 ALA A C 1
ATOM 528 O O . ALA A 1 70 ? 4.563 5.676 -1.431 1.00 91.69 70 ALA A O 1
ATOM 529 N N . SER A 1 71 ? 4.346 3.861 -0.125 1.00 90.00 71 SER A N 1
ATOM 530 C CA . SER A 1 71 ? 4.716 2.889 -1.165 1.00 90.00 71 SER A CA 1
ATOM 531 C C . SER A 1 71 ? 3.682 2.850 -2.291 1.00 90.00 71 SER A C 1
ATOM 533 O O . SER A 1 71 ? 4.051 2.994 -3.454 1.00 90.00 71 SER A O 1
ATOM 535 N N . LEU A 1 72 ? 2.388 2.773 -1.963 1.00 89.19 72 LEU A N 1
ATOM 536 C CA . LEU A 1 72 ? 1.314 2.735 -2.961 1.00 89.19 72 LEU A CA 1
ATOM 537 C C . LEU A 1 72 ? 1.224 4.014 -3.805 1.00 89.19 72 LEU A C 1
ATOM 539 O O . LEU A 1 72 ? 0.852 3.940 -4.973 1.00 89.19 72 LEU A O 1
ATOM 543 N N . LEU A 1 73 ? 1.545 5.171 -3.223 1.00 88.12 73 LEU A N 1
ATOM 544 C CA . LEU A 1 73 ? 1.561 6.464 -3.916 1.00 88.12 73 LEU A CA 1
ATOM 545 C C . LEU A 1 73 ? 2.889 6.754 -4.625 1.00 88.12 73 LEU A C 1
ATOM 547 O O . LEU A 1 73 ? 2.988 7.747 -5.347 1.00 88.12 73 LEU A O 1
ATOM 551 N N . SER A 1 74 ? 3.918 5.929 -4.413 1.00 84.50 74 SER A N 1
ATOM 552 C CA . SER A 1 74 ? 5.212 6.120 -5.059 1.00 84.50 74 SER A CA 1
ATOM 553 C C . SER A 1 74 ? 5.045 6.037 -6.583 1.00 84.50 74 SER A C 1
ATOM 555 O O . SER A 1 74 ? 4.386 5.112 -7.064 1.00 84.50 74 SER A O 1
ATOM 557 N N . PRO A 1 75 ? 5.638 6.958 -7.368 1.00 73.94 75 PRO A N 1
ATOM 558 C CA . PRO A 1 75 ? 5.462 6.971 -8.818 1.00 73.94 75 PRO A CA 1
ATOM 559 C C . PRO A 1 75 ? 5.944 5.664 -9.448 1.00 73.94 75 PRO A C 1
ATOM 561 O O . PRO A 1 75 ? 7.141 5.389 -9.430 1.00 73.94 75 PRO A O 1
ATOM 564 N N . GLY A 1 76 ? 5.044 4.861 -10.009 1.00 70.06 76 GLY A N 1
ATOM 565 C CA . GLY A 1 76 ? 5.360 3.621 -10.717 1.00 70.06 76 GLY A CA 1
ATOM 566 C C . GLY A 1 76 ? 4.724 3.609 -12.103 1.00 70.06 76 GLY A C 1
ATOM 567 O O . GLY A 1 76 ? 3.644 4.161 -12.292 1.00 70.06 76 GLY A O 1
ATOM 568 N N . CYS A 1 77 ? 5.375 2.962 -13.073 1.00 62.34 77 CYS A N 1
ATOM 569 C CA . CYS A 1 77 ? 4.855 2.840 -14.443 1.00 62.34 77 CYS A CA 1
ATOM 570 C C . CYS A 1 77 ? 3.602 1.950 -14.539 1.00 62.34 77 CYS A C 1
ATOM 572 O O . CYS A 1 77 ? 2.949 1.898 -15.576 1.00 62.34 77 CYS A O 1
ATOM 574 N N . VAL A 1 78 ? 3.273 1.228 -13.466 1.00 69.00 78 VAL A N 1
ATOM 575 C CA . VAL A 1 78 ? 2.168 0.273 -13.384 1.00 69.00 78 VAL A CA 1
ATOM 576 C C . VAL A 1 78 ? 1.465 0.389 -12.041 1.00 69.00 78 VAL A C 1
ATOM 578 O O . VAL A 1 78 ? 2.063 0.753 -11.028 1.00 69.00 78 VAL A O 1
ATOM 581 N N . ARG A 1 79 ? 0.174 0.045 -12.040 1.00 75.50 79 ARG A N 1
ATOM 582 C CA . ARG A 1 79 ? -0.650 -0.023 -10.832 1.00 75.50 79 ARG A CA 1
ATOM 583 C C . ARG A 1 79 ? 0.024 -0.941 -9.796 1.00 75.50 79 ARG A C 1
ATOM 585 O O . ARG A 1 79 ? 0.349 -2.075 -10.155 1.00 75.50 79 ARG A O 1
ATOM 592 N N . PRO A 1 80 ? 0.191 -0.513 -8.529 1.00 80.38 80 PRO A N 1
ATOM 593 C CA . PRO A 1 80 ? 0.860 -1.333 -7.526 1.00 80.38 80 PRO A CA 1
ATOM 594 C C . PRO A 1 80 ? 0.168 -2.699 -7.357 1.00 80.38 80 PRO A C 1
ATOM 596 O O . PRO A 1 80 ? -1.058 -2.739 -7.190 1.00 80.38 80 PRO A O 1
ATOM 599 N N . PRO A 1 81 ? 0.911 -3.822 -7.350 1.00 81.19 81 PRO A N 1
ATOM 600 C CA . PRO A 1 81 ? 0.329 -5.170 -7.333 1.00 81.19 81 PRO A CA 1
ATOM 601 C C . PRO A 1 81 ? -0.474 -5.456 -6.056 1.00 81.19 81 PRO A C 1
ATOM 603 O O . PRO A 1 81 ? -1.443 -6.211 -6.075 1.00 81.19 81 PRO A O 1
ATOM 606 N N . HIS A 1 82 ? -0.114 -4.809 -4.945 1.00 86.81 82 HIS A N 1
ATOM 607 C CA . HIS A 1 82 ? -0.755 -4.980 -3.641 1.00 86.81 82 HIS A CA 1
ATOM 608 C C . HIS A 1 82 ? -1.820 -3.916 -3.329 1.00 86.81 82 HIS A C 1
ATOM 610 O O . HIS A 1 82 ? -2.304 -3.850 -2.199 1.00 86.81 82 HIS A O 1
ATOM 616 N N . LEU A 1 83 ? -2.233 -3.101 -4.310 1.00 89.88 83 LEU A N 1
ATOM 617 C CA . LEU A 1 83 ? -3.196 -2.016 -4.090 1.00 89.88 83 LEU A CA 1
ATOM 618 C C . LEU A 1 83 ? -4.548 -2.519 -3.565 1.00 89.88 83 LEU A C 1
ATOM 620 O O . LEU A 1 83 ? -5.094 -1.937 -2.634 1.00 89.88 83 LEU A O 1
ATOM 624 N N . ALA A 1 84 ? -5.081 -3.617 -4.109 1.00 90.81 84 ALA A N 1
ATOM 625 C CA . ALA A 1 84 ? -6.347 -4.182 -3.632 1.00 90.81 84 ALA A CA 1
ATOM 626 C C . ALA A 1 84 ? -6.264 -4.617 -2.157 1.00 90.81 84 ALA A C 1
ATOM 628 O O . ALA A 1 84 ? -7.169 -4.336 -1.372 1.00 90.81 84 ALA A O 1
ATOM 629 N N . GLN A 1 85 ? -5.148 -5.244 -1.775 1.00 92.25 85 GLN A N 1
ATOM 630 C CA . GLN A 1 85 ? -4.898 -5.683 -0.404 1.00 92.25 85 GLN A CA 1
ATOM 631 C C . GLN A 1 85 ? -4.716 -4.491 0.546 1.00 92.25 85 GLN A C 1
ATOM 633 O O . GLN A 1 85 ? -5.268 -4.492 1.644 1.00 92.25 85 GLN A O 1
ATOM 638 N N . GLY A 1 86 ? -3.996 -3.451 0.112 1.00 92.75 86 GLY A N 1
ATOM 639 C CA . GLY A 1 86 ? -3.847 -2.212 0.873 1.00 92.75 86 GLY A CA 1
ATOM 640 C C . GLY A 1 86 ? -5.182 -1.498 1.087 1.00 92.75 86 GLY A C 1
ATOM 641 O O . GLY A 1 86 ? -5.495 -1.108 2.207 1.00 92.75 86 GLY A O 1
ATOM 642 N N . LEU A 1 87 ? -6.017 -1.399 0.046 1.00 94.12 87 LEU A N 1
ATOM 643 C CA . LEU A 1 87 ? -7.353 -0.804 0.147 1.00 94.12 87 LEU A CA 1
ATOM 644 C C . LEU A 1 87 ? -8.239 -1.538 1.154 1.00 94.12 87 LEU A C 1
ATOM 646 O O . LEU A 1 87 ? -8.953 -0.889 1.914 1.00 94.12 87 LEU A O 1
ATOM 650 N N . GLU A 1 88 ? -8.198 -2.870 1.182 1.00 93.94 88 GLU A N 1
ATOM 651 C CA . GLU A 1 88 ? -8.964 -3.638 2.165 1.00 93.94 88 GLU A CA 1
ATOM 652 C C . GLU A 1 88 ? -8.470 -3.394 3.597 1.00 93.94 88 GLU A C 1
ATOM 654 O O . GLU A 1 88 ? -9.284 -3.207 4.502 1.00 93.94 88 GLU A O 1
ATOM 659 N N . LEU A 1 89 ? -7.151 -3.297 3.806 1.00 93.56 89 LEU A N 1
ATOM 660 C CA . LEU A 1 89 ? -6.592 -2.921 5.108 1.00 93.56 89 LEU A CA 1
ATOM 661 C C . LEU A 1 89 ? -7.083 -1.539 5.554 1.00 93.56 89 LEU A C 1
ATOM 663 O O . LEU A 1 89 ? -7.575 -1.404 6.674 1.00 93.56 89 LEU A O 1
ATOM 667 N N . PHE A 1 90 ? -7.021 -0.525 4.688 1.00 94.50 90 PHE A N 1
ATOM 668 C CA . PHE A 1 90 ? -7.505 0.811 5.042 1.00 94.50 90 PHE A CA 1
ATOM 669 C C . PHE A 1 90 ? -9.021 0.829 5.282 1.00 94.50 90 PHE A C 1
ATOM 671 O O . PHE A 1 90 ? -9.481 1.451 6.236 1.00 94.50 90 PHE A O 1
ATOM 678 N N . ARG A 1 91 ? -9.821 0.091 4.498 1.00 93.69 91 ARG A N 1
ATOM 679 C CA . ARG A 1 91 ? -11.269 -0.041 4.753 1.00 93.69 91 ARG A CA 1
ATOM 680 C C . ARG A 1 91 ? -11.559 -0.666 6.107 1.00 93.69 91 ARG A C 1
ATOM 682 O O . ARG A 1 91 ? -12.463 -0.204 6.797 1.00 93.69 91 ARG A O 1
ATOM 689 N N . ARG A 1 92 ? -10.807 -1.697 6.490 1.00 91.44 92 ARG A N 1
ATOM 690 C CA . ARG A 1 92 ? -10.965 -2.346 7.789 1.00 91.44 92 ARG A CA 1
ATOM 691 C C . ARG A 1 92 ? -10.537 -1.432 8.936 1.00 91.44 92 ARG A C 1
ATOM 693 O O . ARG A 1 92 ? -11.300 -1.304 9.884 1.00 91.44 92 ARG A O 1
ATOM 700 N N . GLY A 1 93 ? -9.410 -0.730 8.816 1.00 88.31 93 GLY A N 1
ATOM 701 C CA . GLY A 1 93 ? -8.976 0.249 9.820 1.00 88.31 93 GLY A CA 1
ATOM 702 C C . GLY A 1 93 ? -9.922 1.447 9.954 1.00 88.31 93 GLY A C 1
ATOM 703 O O . GLY A 1 93 ? -10.114 1.958 11.050 1.00 88.31 93 GLY A O 1
ATOM 704 N N . ASN A 1 94 ? -10.592 1.856 8.873 1.00 90.06 94 ASN A N 1
ATOM 705 C CA . ASN A 1 94 ? -11.605 2.914 8.915 1.00 90.06 94 ASN A CA 1
ATOM 706 C C . ASN A 1 94 ? -12.860 2.522 9.727 1.00 90.06 94 ASN A C 1
ATOM 708 O O . ASN A 1 94 ? -13.562 3.390 10.235 1.00 90.06 94 ASN A O 1
ATOM 712 N N . A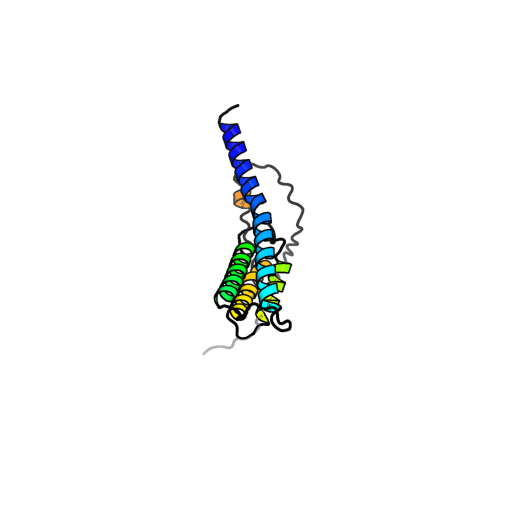RG A 1 95 ? -13.149 1.219 9.873 1.00 87.50 95 ARG A N 1
ATOM 713 C CA . ARG A 1 95 ? -14.271 0.730 10.699 1.00 87.50 95 ARG A CA 1
ATOM 714 C C . ARG A 1 95 ? -13.988 0.821 12.203 1.00 87.50 95 ARG A C 1
ATOM 716 O O . ARG A 1 95 ? -14.924 0.707 12.986 1.00 87.50 95 ARG A O 1
ATOM 723 N N . GLU A 1 96 ? -12.740 1.048 12.616 1.00 80.50 96 GLU A N 1
ATOM 724 C CA . GLU A 1 96 ? -12.345 1.205 14.025 1.00 80.50 96 GLU A CA 1
ATOM 725 C C . GLU A 1 96 ? -12.565 2.636 14.530 1.00 80.50 96 GLU A C 1
ATOM 727 O O . GLU A 1 96 ? -11.635 3.316 14.976 1.00 80.50 96 GLU A O 1
ATOM 732 N N . SER A 1 97 ? -13.803 3.118 14.397 1.00 70.56 97 SER A N 1
ATOM 733 C CA . SER A 1 97 ? -14.190 4.494 14.709 1.00 70.56 97 SER A CA 1
ATOM 734 C C . SER A 1 97 ? -13.752 4.921 16.117 1.00 70.56 97 SER A C 1
ATOM 736 O O . SER A 1 97 ? -13.886 4.166 17.076 1.00 70.56 97 SER A O 1
ATOM 738 N N . GLY A 1 98 ? -13.242 6.151 16.239 1.00 74.31 98 GLY A N 1
ATOM 739 C CA . GLY A 1 98 ? -12.764 6.717 17.509 1.00 74.31 98 GLY A CA 1
ATOM 740 C C . GLY A 1 98 ? -11.266 6.529 17.776 1.00 74.31 98 GLY A C 1
ATOM 741 O O . GLY A 1 98 ? -10.780 6.921 18.834 1.00 74.31 98 GLY A O 1
ATOM 742 N N . THR A 1 99 ? -10.516 5.963 16.824 1.00 83.50 99 THR A N 1
ATOM 743 C CA . THR A 1 99 ? -9.057 5.794 16.918 1.00 83.50 99 THR A CA 1
ATOM 744 C C . THR A 1 99 ? -8.311 6.674 15.909 1.00 83.50 99 THR A C 1
ATOM 746 O O . THR A 1 99 ? -8.797 6.909 14.799 1.00 83.50 99 THR A O 1
ATOM 749 N N . LYS A 1 100 ? -7.070 7.074 16.232 1.00 88.50 100 LYS A N 1
ATOM 750 C CA . LYS A 1 100 ? -6.159 7.772 15.294 1.00 88.50 100 LYS A CA 1
ATOM 751 C C . LYS A 1 100 ? -5.913 6.978 14.002 1.00 88.50 100 LYS A C 1
ATOM 753 O O . LYS A 1 100 ? -5.624 7.550 12.954 1.00 88.50 100 LYS A O 1
ATOM 758 N N . ILE A 1 101 ? -6.013 5.650 14.081 1.00 89.31 101 ILE A N 1
ATOM 759 C CA . ILE A 1 101 ? -5.878 4.745 12.937 1.00 89.31 101 ILE A CA 1
ATOM 760 C C . ILE A 1 101 ? -7.066 4.911 11.986 1.00 89.31 101 ILE A C 1
ATOM 762 O O . ILE A 1 101 ? -6.847 4.983 10.780 1.00 89.31 101 ILE A O 1
ATOM 766 N N . SER A 1 102 ? -8.296 5.033 12.496 1.00 90.88 102 SER A N 1
ATOM 767 C CA . SER A 1 102 ? -9.481 5.234 11.649 1.00 90.88 102 SER A CA 1
ATOM 768 C C . SER A 1 102 ? -9.434 6.541 10.860 1.00 90.88 102 SER A C 1
ATOM 770 O O . SER A 1 102 ? -9.655 6.528 9.650 1.00 90.88 102 SER A O 1
ATOM 772 N N . GLU A 1 103 ? -9.038 7.644 11.503 1.00 93.06 103 GLU A N 1
ATOM 773 C CA . GLU A 1 103 ? -8.865 8.948 10.853 1.00 93.06 103 GLU A CA 1
ATOM 774 C C . GLU A 1 103 ? -7.833 8.869 9.723 1.00 93.06 103 GLU A C 1
ATOM 776 O O . GLU A 1 103 ? -8.075 9.329 8.603 1.00 93.06 103 GLU A O 1
ATOM 781 N N . TYR A 1 104 ? -6.695 8.221 9.990 1.00 94.38 104 TYR A N 1
ATOM 782 C CA . TYR A 1 104 ? -5.649 8.045 8.990 1.00 94.38 104 TYR A CA 1
ATOM 783 C C . TYR A 1 104 ? -6.084 7.128 7.841 1.00 94.38 104 TYR A C 1
ATOM 785 O O . TYR A 1 104 ? -5.823 7.425 6.678 1.00 94.38 104 TYR A O 1
ATOM 793 N N . CYS A 1 105 ? -6.774 6.030 8.142 1.00 93.50 105 CYS A N 1
ATOM 794 C CA . CYS A 1 105 ? -7.305 5.112 7.141 1.00 93.50 105 CYS A CA 1
ATOM 795 C C . CYS A 1 105 ? -8.346 5.786 6.235 1.00 93.50 105 CYS A C 1
ATOM 797 O O . CYS A 1 105 ? -8.333 5.553 5.028 1.00 93.50 105 CYS A O 1
ATOM 799 N N . C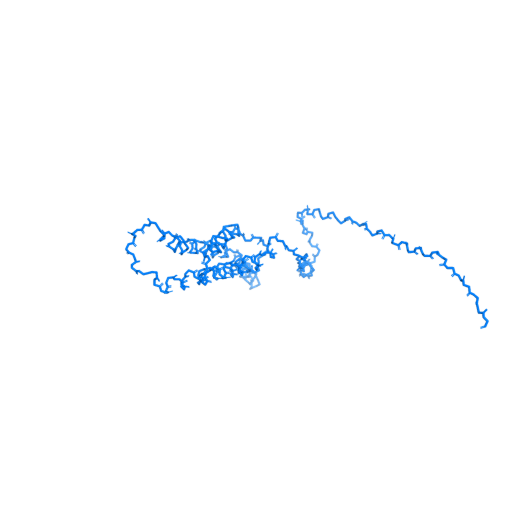YS A 1 106 ? -9.202 6.653 6.784 1.00 94.44 106 CYS A N 1
ATOM 800 C CA . CYS A 1 106 ? -10.113 7.486 6.000 1.00 94.44 106 CYS A CA 1
ATOM 801 C C . CYS A 1 106 ? -9.339 8.384 5.023 1.00 94.44 106 CYS A C 1
ATOM 803 O O . CYS A 1 106 ? -9.602 8.368 3.819 1.00 94.44 106 CYS A O 1
ATOM 805 N N . HIS A 1 107 ? -8.325 9.100 5.524 1.00 95.00 107 HIS A N 1
ATOM 806 C CA . HIS A 1 107 ? -7.464 9.940 4.694 1.00 95.00 107 HIS A CA 1
ATOM 807 C C . HIS A 1 107 ? -6.778 9.135 3.581 1.00 95.00 107 HIS A C 1
ATOM 809 O O . HIS A 1 107 ? -6.859 9.510 2.415 1.00 95.00 107 HIS A O 1
ATOM 815 N N . ALA A 1 108 ? -6.185 7.988 3.917 1.00 94.44 108 ALA A N 1
ATOM 816 C CA . ALA A 1 108 ? -5.514 7.105 2.969 1.00 94.44 108 ALA A CA 1
ATOM 817 C C . ALA A 1 108 ? -6.444 6.623 1.843 1.00 94.44 108 ALA A C 1
ATOM 819 O O . ALA A 1 108 ? -6.037 6.599 0.682 1.00 94.44 108 ALA A O 1
ATOM 820 N N . LEU A 1 109 ? -7.698 6.271 2.155 1.00 93.81 109 LEU A N 1
ATOM 821 C CA . LEU A 1 109 ? -8.684 5.857 1.150 1.00 93.81 109 LEU A CA 1
ATOM 822 C C . LEU A 1 109 ? -9.002 6.977 0.155 1.00 93.81 109 LEU A C 1
ATOM 824 O O . LEU A 1 109 ? -9.102 6.703 -1.040 1.00 93.81 109 LEU A O 1
ATOM 828 N N . LEU A 1 110 ? -9.122 8.219 0.632 1.00 91.75 110 LEU A N 1
ATOM 829 C CA . LEU A 1 110 ? -9.317 9.383 -0.235 1.00 91.75 110 LEU A CA 1
ATOM 830 C C . LEU A 1 110 ? -8.076 9.642 -1.095 1.00 91.75 110 LEU A C 1
ATOM 832 O O . LEU A 1 110 ? -8.196 9.887 -2.292 1.00 91.75 110 LEU A O 1
ATOM 836 N N . THR A 1 111 ? -6.872 9.535 -0.524 1.00 91.81 111 THR A N 1
ATOM 837 C CA . THR A 1 111 ? -5.629 9.730 -1.285 1.00 91.81 111 THR A CA 1
ATOM 838 C C . THR A 1 111 ? -5.446 8.668 -2.367 1.00 91.81 111 THR A C 1
ATOM 840 O O . THR A 1 111 ? -5.004 8.988 -3.465 1.00 91.81 111 THR A O 1
ATOM 843 N N . LEU A 1 112 ? -5.813 7.412 -2.099 1.00 90.00 112 LEU A N 1
ATOM 844 C CA . LEU A 1 112 ? -5.709 6.316 -3.068 1.00 90.00 112 LEU A CA 1
ATOM 845 C C . LEU A 1 112 ? -6.771 6.371 -4.174 1.00 90.00 112 LEU A C 1
ATOM 847 O O . LEU A 1 112 ? -6.645 5.638 -5.156 1.00 90.00 112 LEU A O 1
ATOM 851 N N . GLU A 1 113 ? -7.787 7.234 -4.063 1.00 87.62 113 GLU A N 1
ATOM 852 C CA . GLU A 1 113 ? -8.815 7.399 -5.095 1.00 87.62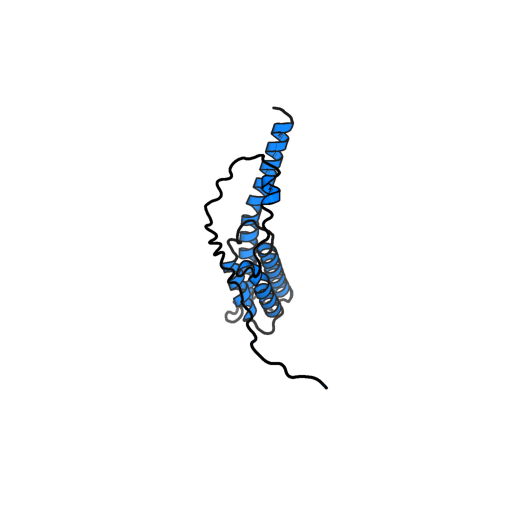 113 GLU A CA 1
ATOM 853 C C . GLU A 1 113 ? -8.191 7.725 -6.458 1.00 87.62 113 GLU A C 1
ATOM 855 O O . GLU A 1 113 ? -8.609 7.168 -7.471 1.00 87.62 113 GLU A O 1
ATOM 860 N N . VAL A 1 114 ? -7.119 8.525 -6.479 1.00 83.69 114 VAL A N 1
ATOM 861 C CA . VAL A 1 114 ? -6.406 8.913 -7.709 1.00 83.69 114 VAL A CA 1
ATOM 862 C C . VAL A 1 114 ? -5.834 7.718 -8.481 1.00 83.69 114 VAL A C 1
ATOM 864 O O . VAL A 1 114 ? -5.685 7.794 -9.697 1.00 83.69 114 VAL A O 1
ATOM 867 N N . LEU A 1 115 ? -5.545 6.603 -7.796 1.00 79.94 115 LEU A N 1
ATOM 868 C CA . LEU A 1 115 ? -5.023 5.373 -8.403 1.00 79.94 115 LEU A CA 1
ATOM 869 C C . LEU A 1 115 ? -6.126 4.445 -8.931 1.00 79.94 115 LEU A C 1
ATOM 871 O O . LEU A 1 115 ? -5.842 3.523 -9.697 1.00 79.94 115 LEU A O 1
ATOM 875 N N . ILE A 1 116 ? -7.368 4.622 -8.476 1.00 81.56 116 ILE A N 1
ATOM 876 C CA . ILE A 1 116 ? -8.525 3.815 -8.894 1.00 81.56 116 ILE A CA 1
ATOM 877 C C . ILE A 1 116 ? -9.301 4.554 -9.987 1.00 81.56 116 ILE A C 1
ATOM 879 O O . ILE A 1 116 ? -9.728 3.953 -10.972 1.00 81.56 116 ILE A O 1
ATOM 883 N N . HIS A 1 117 ? -9.457 5.861 -9.809 1.00 81.12 117 HIS A N 1
ATOM 884 C CA . HIS A 1 117 ? -10.225 6.750 -10.660 1.00 81.12 117 HIS A CA 1
ATOM 885 C C . HIS A 1 117 ? -9.389 8.002 -10.943 1.00 81.12 117 HIS A C 1
ATOM 887 O O . HIS A 1 117 ? -9.580 9.030 -10.286 1.00 81.12 117 HIS A O 1
ATOM 893 N N . PRO A 1 118 ? -8.445 7.940 -11.902 1.00 71.19 118 PRO A N 1
ATOM 894 C CA . PRO A 1 118 ? -7.703 9.121 -12.310 1.00 71.19 118 PRO A CA 1
ATOM 895 C C . PRO A 1 118 ? -8.696 10.139 -12.886 1.00 71.19 118 PRO A C 1
ATOM 897 O O . PRO A 1 118 ? -9.206 9.987 -13.992 1.00 71.19 118 PRO A O 1
ATOM 900 N N . ARG A 1 119 ? -9.017 11.172 -12.096 1.00 67.88 119 ARG A N 1
ATOM 901 C CA . ARG A 1 119 ? -9.968 12.239 -12.465 1.00 67.88 119 ARG A CA 1
ATOM 902 C C . ARG A 1 119 ? -9.440 13.144 -13.591 1.00 67.88 119 ARG A C 1
ATOM 904 O O . ARG A 1 119 ? -10.187 13.959 -14.119 1.00 67.88 119 ARG A O 1
ATOM 911 N N . ALA A 1 120 ? -8.170 12.985 -13.960 1.00 64.44 120 ALA A N 1
ATOM 912 C CA . ALA A 1 120 ? -7.534 13.570 -15.130 1.00 64.44 120 ALA A CA 1
ATOM 913 C C . ALA A 1 120 ? -6.684 12.493 -15.818 1.00 64.44 120 ALA A C 1
ATOM 915 O O . ALA A 1 120 ? -6.140 11.614 -15.146 1.00 64.44 120 ALA A O 1
ATOM 916 N N . LEU A 1 121 ? -6.572 12.557 -17.149 1.00 56.91 121 LEU A N 1
ATOM 917 C CA . LEU A 1 121 ? -5.666 11.691 -17.906 1.00 56.91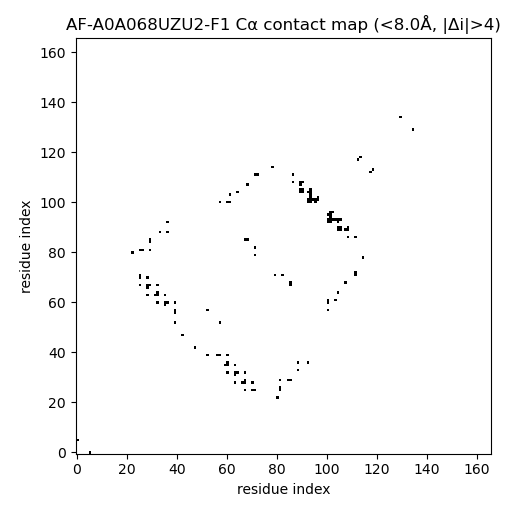 121 LEU A CA 1
ATOM 918 C C . LEU A 1 121 ? -4.245 11.825 -17.330 1.00 56.91 121 LEU A C 1
ATOM 920 O O . LEU A 1 121 ? -3.775 12.958 -17.193 1.00 56.91 121 LEU A O 1
ATOM 924 N N . PRO A 1 122 ? -3.564 10.717 -16.974 1.00 59.59 122 PRO A N 1
ATOM 925 C CA . PRO A 1 122 ? -2.185 10.791 -16.521 1.00 59.59 122 PRO A CA 1
ATOM 926 C C . PRO A 1 122 ? -1.360 11.443 -17.629 1.00 59.59 122 PRO A C 1
ATOM 928 O O . PRO A 1 122 ? -1.343 10.964 -18.763 1.00 59.59 122 PRO A O 1
ATOM 931 N N . PHE A 1 123 ? -0.713 12.559 -17.300 1.00 52.19 123 PHE A N 1
ATOM 932 C CA . PHE A 1 123 ? 0.212 13.231 -18.201 1.00 52.19 123 PHE A CA 1
ATOM 933 C C . PHE A 1 123 ? 1.481 12.381 -18.270 1.00 52.19 123 PHE A C 1
ATOM 935 O O . PHE A 1 123 ? 2.439 12.588 -17.532 1.00 52.19 123 PHE A O 1
ATOM 942 N N . ILE A 1 124 ? 1.441 11.335 -19.090 1.00 57.16 124 ILE A N 1
ATOM 943 C CA . ILE A 1 124 ? 2.643 10.621 -19.493 1.00 57.16 124 ILE A CA 1
ATOM 944 C C . ILE A 1 124 ? 3.259 11.507 -20.569 1.00 57.16 124 ILE A C 1
ATOM 946 O O . ILE A 1 124 ? 2.703 11.633 -21.659 1.00 57.16 124 ILE A O 1
ATOM 950 N N . ASP A 1 125 ? 4.376 12.158 -20.251 1.00 53.06 125 ASP A N 1
ATOM 951 C CA . ASP A 1 125 ? 5.193 12.841 -2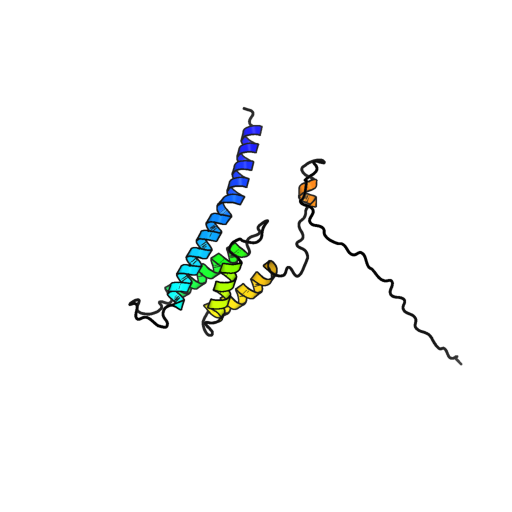1.251 1.00 53.06 125 ASP A CA 1
ATOM 952 C C . ASP A 1 125 ? 5.899 11.780 -22.110 1.00 53.06 125 ASP A C 1
ATOM 954 O O . ASP A 1 125 ? 7.054 11.416 -21.896 1.00 53.06 125 ASP A O 1
ATOM 958 N N . ILE A 1 126 ? 5.148 11.207 -23.054 1.00 54.88 126 ILE A N 1
ATOM 959 C CA . ILE A 1 126 ? 5.668 10.265 -24.054 1.00 54.88 126 ILE A CA 1
ATOM 960 C C . ILE A 1 126 ? 6.635 11.001 -25.002 1.00 54.88 126 ILE A C 1
ATOM 962 O O . ILE A 1 126 ? 7.490 10.372 -25.623 1.00 54.88 126 ILE A O 1
ATOM 966 N N . GLN A 1 127 ? 6.551 12.335 -25.082 1.00 46.56 127 GLN A N 1
ATOM 967 C CA . GLN A 1 127 ? 7.420 13.165 -25.912 1.00 46.56 127 GLN A CA 1
ATOM 968 C C . GLN A 1 127 ? 8.878 13.103 -25.430 1.00 46.56 127 GLN A C 1
ATOM 970 O O . GLN A 1 127 ? 9.778 12.925 -26.249 1.00 46.56 127 GLN A O 1
ATOM 975 N N . SER A 1 128 ? 9.116 13.090 -24.113 1.00 47.34 128 SER A N 1
ATOM 976 C CA . SER A 1 128 ? 10.470 12.935 -23.558 1.00 47.34 128 SER A CA 1
ATOM 977 C C . SER A 1 128 ? 11.135 11.588 -23.895 1.00 47.34 128 SER A C 1
ATOM 979 O O . SER A 1 128 ? 12.364 11.507 -23.874 1.00 47.34 128 SER A O 1
ATOM 981 N N . ALA A 1 129 ? 10.365 10.535 -24.193 1.00 45.00 129 ALA A N 1
ATOM 982 C CA . ALA A 1 129 ? 10.907 9.232 -24.592 1.00 45.00 129 ALA A CA 1
ATOM 983 C C . ALA A 1 129 ? 11.242 9.156 -26.095 1.00 45.00 129 ALA A C 1
ATOM 985 O O . ALA A 1 129 ? 12.096 8.364 -26.494 1.00 45.00 129 ALA A O 1
ATOM 986 N N . VAL A 1 130 ? 10.600 9.985 -26.925 1.00 48.91 130 VAL A N 1
ATOM 987 C CA . VAL A 1 130 ? 10.800 10.011 -28.384 1.00 48.91 130 VAL A CA 1
ATOM 988 C C . VAL A 1 130 ? 12.026 10.839 -28.778 1.00 48.91 130 VAL A C 1
ATOM 990 O O . VAL A 1 130 ? 12.712 10.488 -29.736 1.00 48.91 130 VAL A O 1
ATOM 993 N N . ASP A 1 131 ? 12.376 11.869 -28.007 1.00 47.69 131 ASP A N 1
ATOM 994 C CA . ASP A 1 131 ? 13.507 12.745 -28.345 1.00 47.69 131 ASP A CA 1
ATOM 995 C C . ASP A 1 131 ? 14.890 12.112 -28.072 1.00 47.69 131 ASP A C 1
ATOM 997 O O . ASP A 1 131 ? 15.908 12.641 -28.520 1.00 47.69 131 ASP A O 1
ATOM 1001 N N . HIS A 1 132 ? 14.955 10.968 -27.373 1.00 48.56 132 HIS A N 1
ATOM 1002 C CA . HIS A 1 132 ? 16.218 10.281 -27.042 1.00 48.56 132 HIS A CA 1
ATOM 1003 C C . HIS A 1 132 ? 16.564 9.083 -27.939 1.00 48.56 132 HIS A C 1
ATOM 1005 O O . HIS A 1 132 ? 17.715 8.648 -27.959 1.00 48.56 132 HIS A O 1
ATOM 1011 N N . TYR A 1 133 ? 15.610 8.572 -28.716 1.00 43.03 133 TYR A N 1
ATOM 1012 C CA . TYR A 1 133 ? 15.842 7.494 -29.673 1.00 43.03 133 TYR A CA 1
ATOM 1013 C C . TYR A 1 133 ? 15.210 7.884 -30.998 1.00 43.03 133 TYR A C 1
ATOM 1015 O O . TYR A 1 133 ? 14.007 7.736 -31.198 1.00 43.03 133 TYR A O 1
ATOM 1023 N N . GLY A 1 134 ? 16.036 8.397 -31.912 1.00 40.69 134 GLY A N 1
ATOM 1024 C CA . GLY A 1 134 ? 15.608 8.692 -33.271 1.00 40.69 134 GLY A CA 1
ATOM 1025 C C . GLY A 1 134 ? 14.835 7.513 -33.859 1.00 40.69 134 GLY A C 1
ATOM 1026 O O . GLY A 1 134 ? 15.391 6.432 -34.020 1.00 40.69 134 GLY A O 1
ATOM 1027 N N . SER A 1 135 ? 13.553 7.745 -34.148 1.00 43.78 135 SER A N 1
ATOM 1028 C CA . SER A 1 135 ? 12.698 6.949 -35.033 1.00 43.78 135 SER A CA 1
ATOM 1029 C C . SER A 1 135 ? 12.936 5.429 -34.994 1.00 43.78 135 SER A C 1
ATOM 1031 O O . SER A 1 135 ? 13.105 4.798 -36.037 1.00 43.78 135 SER A O 1
ATOM 1033 N N . ALA A 1 136 ? 12.924 4.816 -33.813 1.00 39.78 136 ALA A N 1
ATOM 1034 C CA . ALA A 1 136 ? 12.748 3.374 -33.701 1.00 39.78 136 ALA A CA 1
ATOM 1035 C C . ALA A 1 136 ? 11.307 3.126 -33.263 1.00 39.78 136 ALA A C 1
ATOM 1037 O O . ALA A 1 136 ? 10.912 3.500 -32.161 1.00 39.78 136 ALA A O 1
ATOM 1038 N N . SER A 1 137 ? 10.513 2.551 -34.165 1.00 45.66 137 SER A N 1
ATOM 1039 C CA . SER A 1 137 ? 9.123 2.163 -33.946 1.00 45.66 137 SER A CA 1
ATOM 1040 C C . SER A 1 137 ? 8.988 1.326 -32.674 1.00 45.66 137 SER A C 1
ATOM 1042 O O . SER A 1 137 ? 9.207 0.115 -32.679 1.00 45.66 137 SER A O 1
ATOM 1044 N N . LEU A 1 138 ? 8.618 1.974 -31.571 1.00 42.31 138 LEU A N 1
ATOM 1045 C CA . LEU A 1 138 ? 8.115 1.288 -30.395 1.00 42.31 138 LEU A CA 1
ATOM 1046 C C . LEU A 1 138 ? 6.769 0.690 -30.801 1.00 42.31 138 LEU A C 1
ATOM 1048 O O . LEU A 1 138 ? 5.795 1.413 -31.007 1.00 42.31 138 LEU A O 1
ATOM 1052 N N . ASN A 1 139 ? 6.730 -0.634 -30.951 1.00 40.44 139 ASN A N 1
ATOM 1053 C CA . ASN A 1 139 ? 5.488 -1.394 -31.003 1.00 40.44 139 ASN A CA 1
ATOM 1054 C C . ASN A 1 139 ? 4.816 -1.279 -29.629 1.00 40.44 139 ASN A C 1
ATOM 1056 O O . ASN A 1 139 ? 4.950 -2.152 -28.772 1.00 40.44 139 ASN A O 1
ATOM 1060 N N . LEU A 1 140 ? 4.150 -0.149 -29.400 1.00 38.50 140 LEU A N 1
ATOM 1061 C CA . LEU A 1 140 ? 3.230 0.028 -28.294 1.00 38.50 140 LEU A CA 1
ATOM 1062 C C . LEU A 1 140 ? 2.083 -0.972 -28.517 1.00 38.50 140 LEU A C 1
ATOM 1064 O O . LEU A 1 140 ? 1.549 -1.012 -29.629 1.00 38.50 140 LEU A O 1
ATOM 1068 N N . PRO A 1 141 ? 1.697 -1.800 -27.529 1.00 34.06 141 PRO A N 1
ATOM 1069 C CA . PRO A 1 141 ? 0.475 -2.577 -27.658 1.00 34.06 141 PRO A CA 1
ATOM 1070 C C . PRO A 1 141 ? -0.673 -1.601 -27.911 1.00 34.06 141 PRO A C 1
ATOM 1072 O O . PRO A 1 141 ? -0.798 -0.594 -27.214 1.00 34.06 141 PRO A O 1
ATOM 1075 N N . ASP A 1 142 ? -1.447 -1.896 -28.952 1.00 33.94 142 ASP A N 1
ATOM 1076 C CA . ASP A 1 142 ? -2.581 -1.125 -29.448 1.00 33.94 142 ASP A CA 1
ATOM 1077 C C . ASP A 1 142 ? -3.630 -0.939 -28.342 1.00 33.94 142 ASP A C 1
ATOM 1079 O O . ASP A 1 142 ? -4.573 -1.714 -28.180 1.00 33.94 142 ASP A O 1
ATOM 1083 N N . VAL A 1 143 ? -3.430 0.080 -27.506 1.00 40.62 143 VAL A N 1
ATOM 1084 C CA . VAL A 1 143 ? -4.470 0.590 -26.625 1.00 40.62 143 VAL A CA 1
ATOM 1085 C C . VAL A 1 143 ? -5.311 1.498 -27.500 1.00 40.62 143 VAL A C 1
ATOM 1087 O O . VAL A 1 143 ? -5.034 2.687 -27.649 1.00 40.62 143 VAL A O 1
ATOM 1090 N N . HIS A 1 144 ? -6.320 0.888 -28.113 1.00 34.69 144 HIS A N 1
ATOM 1091 C CA . HIS A 1 144 ? -7.344 1.534 -28.916 1.00 34.69 144 HIS A CA 1
ATOM 1092 C C . HIS A 1 144 ? -8.066 2.601 -28.066 1.00 34.69 144 HIS A C 1
ATOM 1094 O O . HIS A 1 144 ? -9.120 2.366 -27.473 1.00 34.69 144 HIS A O 1
ATOM 1100 N N . PHE A 1 145 ? -7.506 3.807 -27.982 1.00 40.44 145 PHE A N 1
ATOM 1101 C CA . PHE A 1 145 ? -8.236 4.974 -27.510 1.00 40.44 145 PHE A CA 1
ATOM 1102 C C . PHE A 1 145 ? -9.187 5.375 -28.632 1.00 40.44 145 PHE A C 1
ATOM 1104 O O . PHE A 1 145 ? -8.808 6.045 -29.592 1.00 40.44 145 PHE A O 1
ATOM 1111 N N . ALA A 1 146 ? -10.441 4.938 -28.527 1.00 34.03 146 ALA A N 1
ATOM 1112 C CA . ALA A 1 146 ? -11.523 5.470 -29.337 1.00 34.03 146 ALA A CA 1
ATOM 1113 C C . ALA A 1 146 ? -11.711 6.960 -28.997 1.00 34.03 146 ALA A C 1
ATOM 1115 O O . ALA A 1 146 ? -12.526 7.331 -28.154 1.00 34.03 146 ALA A O 1
ATOM 1116 N N . VAL A 1 147 ? -10.943 7.831 -29.655 1.00 39.25 147 VAL A N 1
ATOM 1117 C CA . VAL A 1 147 ? -11.221 9.266 -29.717 1.00 39.25 147 VAL A CA 1
ATOM 1118 C C . VAL A 1 147 ? -12.455 9.421 -30.595 1.00 39.25 147 VAL A C 1
ATOM 1120 O O . VAL A 1 147 ? -12.373 9.581 -31.813 1.00 39.25 147 VAL A O 1
ATOM 1123 N N . HIS A 1 148 ? -13.633 9.336 -29.976 1.00 36.03 148 HIS A N 1
ATOM 1124 C CA . HIS A 1 148 ? -14.867 9.736 -30.635 1.00 36.03 148 HIS A CA 1
ATOM 1125 C C . HIS A 1 148 ? -14.866 11.254 -30.757 1.00 36.03 148 HIS A C 1
ATOM 1127 O O . HIS A 1 148 ? -15.273 11.984 -29.853 1.00 36.03 148 HIS A O 1
ATOM 1133 N N . ARG A 1 149 ? -14.347 11.745 -31.879 1.00 42.53 149 ARG A N 1
ATOM 1134 C CA . ARG A 1 149 ? -14.401 13.154 -32.250 1.00 42.53 149 ARG A CA 1
ATOM 1135 C C . ARG A 1 149 ? -15.851 13.493 -32.613 1.00 42.53 149 ARG A C 1
ATOM 1137 O O . ARG A 1 149 ? -16.245 13.417 -33.772 1.00 42.53 149 ARG A O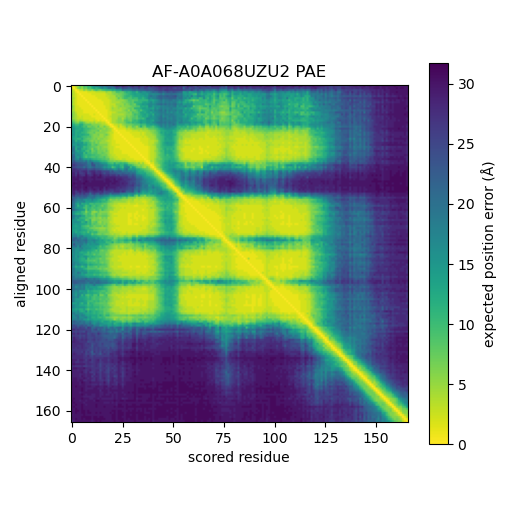 1
ATOM 1144 N N . LYS A 1 150 ? -16.658 13.867 -31.620 1.00 43.53 150 LYS A N 1
ATOM 1145 C CA . LYS A 1 150 ? -17.969 14.498 -31.819 1.00 43.53 150 LYS A CA 1
ATOM 1146 C C . LYS A 1 150 ? -18.012 15.820 -31.066 1.00 43.53 150 LYS A C 1
ATOM 1148 O O . LYS A 1 150 ? -18.496 15.870 -29.944 1.00 43.53 150 LYS A O 1
ATOM 1153 N N . ASN A 1 151 ? -17.567 16.891 -31.719 1.00 41.53 151 ASN A N 1
ATOM 1154 C CA . ASN A 1 151 ? -18.009 18.230 -31.343 1.00 41.53 151 ASN A CA 1
ATOM 1155 C C . ASN A 1 151 ? -19.115 18.645 -32.306 1.00 41.53 151 ASN A C 1
ATOM 1157 O O . ASN A 1 151 ? -18.885 19.050 -33.443 1.00 41.53 151 ASN A O 1
ATOM 1161 N N . THR A 1 152 ? -20.332 18.454 -31.810 1.00 41.03 152 THR A N 1
ATOM 1162 C CA . THR A 1 152 ? -21.574 19.055 -32.273 1.00 41.03 152 THR A CA 1
ATOM 1163 C C . THR A 1 152 ? -21.441 20.577 -32.279 1.00 41.03 152 THR A C 1
ATOM 1165 O O . THR A 1 152 ? -21.063 21.176 -31.273 1.00 41.03 152 THR A O 1
ATOM 1168 N N . SER A 1 153 ? -21.760 21.198 -33.413 1.00 34.91 153 SER A N 1
ATOM 1169 C CA . SER A 1 153 ? -21.958 22.643 -33.525 1.00 34.91 153 SER A CA 1
ATOM 1170 C C . SER A 1 153 ? -23.219 23.027 -32.745 1.00 34.91 153 SER A C 1
ATOM 1172 O O . SER A 1 153 ? -24.305 22.530 -33.043 1.00 34.91 153 SER A O 1
ATOM 1174 N N . PHE A 1 154 ? -23.079 23.868 -31.721 1.00 40.41 154 PHE A N 1
ATOM 1175 C CA . PHE A 1 154 ? -24.220 24.470 -31.037 1.00 40.41 154 PHE A CA 1
ATOM 1176 C C . PHE A 1 154 ? -24.650 25.717 -31.815 1.00 40.41 154 PHE A C 1
ATOM 1178 O O . PHE A 1 154 ? -23.968 26.739 -31.796 1.00 40.41 154 PHE A O 1
ATOM 1185 N N . HIS A 1 155 ? -25.781 25.617 -32.512 1.00 36.00 155 HIS A N 1
ATOM 1186 C CA . HIS A 1 155 ? -26.452 26.743 -33.156 1.00 36.00 155 HIS A CA 1
ATOM 1187 C C . HIS A 1 155 ? -27.341 27.436 -32.113 1.00 36.00 155 HIS A C 1
ATOM 1189 O O . HIS A 1 155 ? -28.329 26.865 -31.656 1.00 36.00 155 HIS A O 1
ATOM 1195 N N . PHE A 1 156 ? -26.989 28.659 -31.717 1.00 35.00 156 PHE A N 1
ATOM 1196 C CA . PHE A 1 156 ? -27.857 29.513 -30.909 1.00 35.00 156 PHE A CA 1
ATOM 1197 C C . PHE A 1 156 ? -28.778 30.293 -31.852 1.00 35.00 156 PHE A C 1
ATOM 1199 O O . PHE A 1 156 ? -28.326 31.164 -32.591 1.00 35.00 156 PHE A O 1
ATOM 1206 N N . SER A 1 157 ? -30.064 29.956 -31.865 1.00 38.09 157 SER A N 1
ATOM 1207 C CA . SER A 1 157 ? -31.102 30.7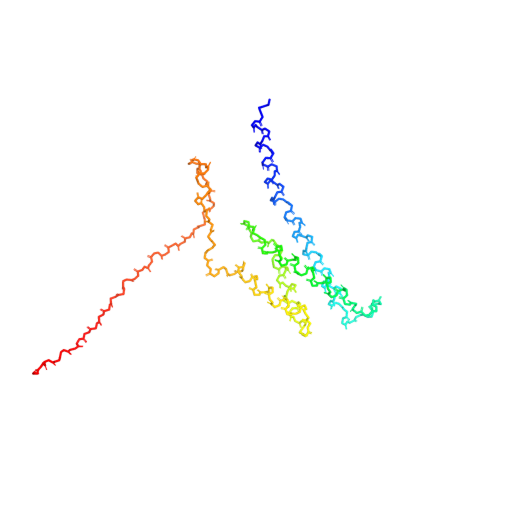12 -32.568 1.00 38.09 157 SER A CA 1
ATOM 1208 C C . SER A 1 157 ? -32.018 31.381 -31.549 1.00 38.09 157 SER A C 1
ATOM 1210 O O . SER A 1 157 ? -32.870 30.722 -30.957 1.00 38.09 157 SER A O 1
ATOM 1212 N N . THR A 1 158 ? -31.863 32.691 -31.367 1.00 40.75 158 THR A N 1
ATOM 1213 C CA . THR A 1 158 ? -32.856 33.546 -30.703 1.00 40.75 158 THR A CA 1
ATOM 1214 C C . THR A 1 158 ? -33.541 34.418 -31.744 1.00 40.75 158 THR A C 1
ATOM 1216 O O . THR A 1 158 ? -32.917 35.261 -32.384 1.00 40.75 158 THR A O 1
ATOM 1219 N N . LEU A 1 159 ? -34.835 34.161 -31.914 1.00 35.81 159 LEU A N 1
ATOM 1220 C CA . LEU A 1 159 ? -35.773 34.859 -32.780 1.00 35.81 159 LEU A CA 1
ATOM 1221 C C . LEU A 1 159 ? -36.530 35.924 -31.968 1.00 35.81 159 LEU A C 1
ATOM 1223 O O . LEU A 1 159 ? -37.150 35.584 -30.964 1.00 35.81 159 LEU A O 1
ATOM 1227 N N . GLY A 1 160 ? -36.564 37.155 -32.490 1.00 35.00 160 GLY A N 1
ATOM 1228 C CA . GLY A 1 160 ? -37.579 38.185 -32.209 1.00 35.00 160 GLY A CA 1
ATOM 1229 C C . GLY A 1 160 ? -37.318 39.045 -30.964 1.00 35.00 160 GLY A C 1
ATOM 1230 O O . GLY A 1 160 ? -36.872 38.546 -29.945 1.00 35.00 160 GLY A O 1
ATOM 1231 N N . LYS A 1 161 ? -37.616 40.344 -30.935 1.00 39.69 161 LYS A N 1
ATOM 1232 C CA . LYS A 1 161 ? -38.382 41.202 -31.846 1.00 39.69 161 LYS A CA 1
ATOM 1233 C C . LYS A 1 161 ? -38.125 42.651 -31.400 1.00 39.69 161 LYS A C 1
ATOM 1235 O O . LYS A 1 161 ? -38.125 42.921 -30.202 1.00 39.69 161 LYS A O 1
ATOM 1240 N N . GLU A 1 162 ? -37.891 43.549 -32.350 1.00 46.38 162 GLU A N 1
ATOM 1241 C CA . GLU A 1 162 ? -37.847 45.003 -32.131 1.00 46.38 162 GLU A CA 1
ATOM 1242 C C . GLU A 1 162 ? -39.205 45.521 -31.605 1.00 46.38 162 GLU A C 1
ATOM 1244 O O . GLU A 1 162 ? -40.236 44.887 -31.871 1.00 46.38 162 GLU A O 1
ATOM 1249 N N . PRO A 1 163 ? -39.234 46.652 -30.875 1.00 50.12 163 PRO A N 1
ATOM 1250 C CA . PRO A 1 163 ? -39.792 47.845 -31.523 1.00 50.12 163 PRO A CA 1
ATOM 1251 C C . PRO A 1 163 ? -39.158 49.192 -31.099 1.00 50.12 163 PRO A C 1
ATOM 1253 O O . PRO A 1 163 ? -39.118 49.530 -29.920 1.00 50.12 163 PRO A O 1
ATOM 1256 N N . SER A 1 164 ? -38.747 49.968 -32.109 1.00 47.56 164 SER A N 1
ATOM 1257 C CA . SER A 1 164 ? -39.036 51.397 -32.356 1.00 47.56 164 SER A CA 1
ATOM 1258 C C . SER A 1 164 ? -38.935 52.426 -31.213 1.00 47.56 164 SER A C 1
ATOM 1260 O O . SER A 1 164 ? -39.754 52.456 -30.293 1.00 47.56 164 SER A O 1
ATOM 1262 N N . GLN A 1 165 ? -38.003 53.368 -31.416 1.00 40.41 165 GLN A N 1
ATOM 1263 C CA . GLN A 1 165 ? -37.910 54.703 -30.803 1.00 40.41 165 GLN A CA 1
ATOM 1264 C C . GLN A 1 165 ? -39.191 55.541 -30.968 1.00 40.41 165 GLN A C 1
ATOM 1266 O O . GLN A 1 165 ? -39.995 55.304 -31.875 1.00 40.41 165 GLN A O 1
ATOM 1271 N N . PRO A 1 166 ? -39.349 56.566 -30.122 1.00 57.16 166 PRO A N 1
ATOM 1272 C CA . PRO A 1 166 ? -39.122 57.942 -30.592 1.00 57.16 166 PRO A CA 1
ATOM 1273 C C . PRO A 1 166 ? -37.922 58.642 -29.938 1.00 57.16 166 PRO A C 1
ATOM 1275 O O . PRO A 1 166 ? -37.638 58.379 -28.748 1.00 57.16 166 PRO A O 1
#

Foldseek 3Di:
DDPVVVVVVVVVVVVCCVQPVLLVQLVVLLVQLVVLVCVVPVVPPDPDPPPDPPVVSVVSNQVSLVSNLCSQPPDDPDRRPCLVSNLVSLVVQLVVPPDPSNVVSVVSNVVCVCSVDVVDDPPPPVVVVDVVDPDDDDPDPPPPPPPPPDDDDDDDDDDDDDDDDD

Sequence (166 aa):
MTAISVRIAALEALEALLNGWRSNIDRLLITVATNACKVGWANNNSTVVYGEATPVWADFQLAALRALLASLLSPGCVRPPHLAQGLELFRRGNRESGTKISEYCCHALLTLEVLIHPRALPFIDIQSAVDHYGSASLNLPDVHFAVHRKNTSFHFSTLGKEPSQP